Protein AF-R1DB54-F1 (afdb_monomer_lite)

Structure (mmCIF, N/CA/C/O backbone):
data_AF-R1DB54-F1
#
_entry.id   AF-R1DB54-F1
#
loop_
_atom_site.group_PDB
_atom_site.id
_atom_site.type_symbol
_atom_site.label_atom_id
_atom_site.label_alt_id
_atom_site.label_comp_id
_atom_site.label_asym_id
_atom_site.label_entity_id
_atom_site.label_seq_id
_atom_site.pdbx_PDB_ins_code
_atom_site.Cartn_x
_atom_site.Cartn_y
_atom_site.Cartn_z
_atom_site.occupancy
_atom_site.B_iso_or_equiv
_atom_site.auth_seq_id
_atom_site.auth_comp_id
_atom_site.auth_asym_id
_atom_site.auth_atom_id
_atom_site.pdbx_PDB_model_num
ATOM 1 N N . MET A 1 1 ? -11.446 -16.151 -46.013 1.00 33.81 1 MET A N 1
ATOM 2 C CA . MET A 1 1 ? -10.878 -17.399 -45.456 1.00 33.81 1 MET A CA 1
ATOM 3 C C . MET A 1 1 ? -9.998 -17.023 -44.274 1.00 33.81 1 MET A C 1
ATOM 5 O O . MET A 1 1 ? -9.111 -16.200 -44.444 1.00 33.81 1 MET A O 1
ATOM 9 N N . ARG A 1 2 ? -10.307 -17.515 -43.067 1.00 36.41 2 ARG A N 1
ATOM 10 C CA . ARG A 1 2 ? -9.511 -17.258 -41.855 1.00 36.41 2 ARG A CA 1
ATOM 11 C C . ARG A 1 2 ? -8.335 -18.230 -41.848 1.00 36.41 2 ARG A C 1
ATOM 13 O O . ARG A 1 2 ? -8.556 -19.429 -41.720 1.00 36.41 2 ARG A O 1
ATOM 20 N N . VAL A 1 3 ? -7.116 -17.722 -42.010 1.00 46.09 3 VAL A N 1
ATOM 21 C CA . VAL A 1 3 ? -5.906 -18.526 -41.816 1.00 46.09 3 VAL A CA 1
ATOM 22 C C . VAL A 1 3 ? -5.614 -18.564 -40.319 1.00 46.09 3 VAL A C 1
ATOM 24 O O . VAL A 1 3 ? -5.446 -17.532 -39.676 1.00 46.09 3 VAL A O 1
ATOM 27 N N . CYS A 1 4 ? -5.632 -19.773 -39.767 1.00 37.72 4 CYS A N 1
ATOM 28 C CA . CYS A 1 4 ? -5.210 -20.080 -38.410 1.00 37.72 4 CYS A CA 1
ATOM 29 C C . CYS A 1 4 ? -3.673 -20.015 -38.369 1.00 37.72 4 CYS A C 1
ATOM 31 O O . CYS A 1 4 ? -3.024 -20.738 -39.123 1.00 37.72 4 CYS A O 1
ATOM 33 N N . LEU A 1 5 ? -3.093 -19.141 -37.542 1.00 46.22 5 LEU A N 1
ATOM 34 C CA . LEU A 1 5 ? -1.649 -19.118 -37.278 1.00 46.22 5 LEU A CA 1
ATOM 35 C C . LEU A 1 5 ? -1.337 -19.950 -36.020 1.00 46.22 5 LEU A C 1
ATOM 37 O O . LEU A 1 5 ? -2.143 -19.961 -35.084 1.00 46.22 5 LEU A O 1
ATOM 41 N N . PRO A 1 6 ? -0.208 -20.683 -36.003 1.00 42.78 6 PRO A N 1
ATOM 42 C CA . PRO A 1 6 ? 0.060 -21.724 -35.019 1.00 42.78 6 PRO A CA 1
ATOM 43 C C . PRO A 1 6 ? 0.282 -21.169 -33.610 1.00 42.78 6 PRO A C 1
ATOM 45 O O . PRO A 1 6 ? 0.854 -20.098 -33.409 1.00 42.78 6 PRO A O 1
ATOM 48 N N . LYS A 1 7 ? -0.145 -21.957 -32.617 1.00 50.25 7 LYS A N 1
ATOM 49 C CA . LYS A 1 7 ? 0.213 -21.755 -31.215 1.00 50.25 7 LYS A CA 1
ATOM 50 C C . LYS A 1 7 ? 1.709 -22.004 -31.017 1.00 50.25 7 LYS A C 1
ATOM 52 O O . LYS A 1 7 ? 2.184 -23.099 -31.291 1.00 50.25 7 LYS A O 1
ATOM 57 N N . GLY A 1 8 ? 2.385 -21.012 -30.441 1.00 48.22 8 GLY A N 1
ATOM 58 C CA . GLY A 1 8 ? 3.688 -21.162 -29.796 1.00 48.22 8 GLY A CA 1
ATOM 59 C C . GLY A 1 8 ? 4.867 -20.608 -30.591 1.00 48.22 8 GLY A C 1
ATOM 60 O O . GLY A 1 8 ? 5.474 -21.330 -31.368 1.00 48.22 8 GLY A O 1
ATOM 61 N N . ALA A 1 9 ? 5.235 -19.355 -30.321 1.00 38.00 9 ALA A N 1
ATOM 62 C CA . ALA A 1 9 ? 6.603 -18.841 -30.435 1.00 38.00 9 ALA A CA 1
ATOM 63 C C . ALA A 1 9 ? 6.673 -17.452 -29.780 1.00 38.00 9 ALA A C 1
ATOM 65 O O . ALA A 1 9 ? 5.803 -16.622 -30.026 1.00 38.00 9 ALA A O 1
ATOM 66 N N . GLY A 1 10 ? 7.707 -17.201 -28.970 1.00 34.22 10 GLY A N 1
ATOM 67 C CA . GLY A 1 10 ? 8.062 -15.849 -28.522 1.00 34.22 10 GLY A CA 1
ATOM 68 C C . GLY A 1 10 ? 8.073 -15.631 -27.011 1.00 34.22 10 GLY A C 1
ATOM 69 O O . GLY A 1 10 ? 7.400 -14.741 -26.506 1.00 34.22 10 GLY A O 1
ATOM 70 N N . ARG A 1 11 ? 8.870 -16.416 -26.278 1.00 50.03 11 ARG A N 1
ATOM 71 C CA . ARG A 1 11 ? 9.481 -15.918 -25.038 1.00 50.03 11 ARG A CA 1
ATOM 72 C C . ARG A 1 11 ? 10.467 -14.811 -25.455 1.00 50.03 11 ARG A C 1
ATOM 74 O O . ARG A 1 11 ? 11.136 -14.979 -26.467 1.00 50.03 11 ARG A O 1
ATOM 81 N N . THR A 1 12 ? 10.539 -13.746 -24.656 1.00 46.12 12 THR A N 1
ATOM 82 C CA . THR A 1 12 ? 11.356 -12.518 -24.795 1.00 46.12 12 THR A CA 1
ATOM 83 C C . THR A 1 12 ? 10.761 -11.393 -25.654 1.00 46.12 12 THR A C 1
ATOM 85 O O . THR A 1 12 ? 11.288 -11.036 -26.706 1.00 46.12 12 THR A O 1
ATOM 88 N N . SER A 1 13 ? 9.717 -10.740 -25.138 1.00 35.97 13 SER A N 1
ATOM 89 C CA . SER A 1 13 ? 9.479 -9.330 -25.461 1.00 35.97 13 SER A CA 1
ATOM 90 C C . SER A 1 13 ? 10.438 -8.486 -24.623 1.00 35.97 13 SER A C 1
ATOM 92 O O . SER A 1 13 ? 10.195 -8.237 -23.451 1.00 35.97 13 SER A O 1
ATOM 94 N N . ASN A 1 14 ? 11.580 -8.188 -25.238 1.00 42.19 14 ASN A N 1
ATOM 95 C CA . ASN A 1 14 ? 12.513 -7.086 -25.002 1.00 42.19 14 ASN A CA 1
ATOM 96 C C . ASN A 1 14 ? 12.240 -6.179 -23.773 1.00 42.19 14 ASN A C 1
ATOM 98 O O . ASN A 1 14 ? 11.443 -5.245 -23.849 1.00 42.19 14 ASN A O 1
ATOM 102 N N . TRP A 1 15 ? 12.979 -6.421 -22.685 1.00 34.47 15 TRP A N 1
ATOM 103 C CA . TRP A 1 15 ? 13.058 -5.555 -21.495 1.00 34.47 15 TRP A CA 1
ATOM 104 C C . TRP A 1 15 ? 14.407 -4.814 -21.387 1.00 34.47 15 TRP A C 1
ATOM 106 O O . TRP A 1 15 ? 14.719 -4.268 -20.338 1.00 34.47 15 TRP A O 1
ATOM 116 N N . ILE A 1 16 ? 15.225 -4.791 -22.451 1.00 41.59 16 ILE A N 1
ATOM 117 C CA . ILE A 1 16 ? 16.604 -4.260 -22.399 1.00 41.59 16 ILE A CA 1
ATOM 118 C C . ILE A 1 16 ? 16.709 -2.792 -22.879 1.00 41.59 16 ILE A C 1
ATOM 120 O O . ILE A 1 16 ? 17.751 -2.172 -22.716 1.00 41.59 16 ILE A O 1
ATOM 124 N N . GLU A 1 17 ? 15.638 -2.166 -23.385 1.00 41.62 17 GLU A N 1
ATOM 125 C CA . GLU A 1 17 ? 15.736 -0.823 -24.008 1.00 41.62 17 GLU A CA 1
ATOM 126 C C . GLU A 1 17 ? 14.854 0.284 -23.404 1.00 41.62 17 GLU A C 1
ATOM 128 O O . GLU A 1 17 ? 14.725 1.362 -23.983 1.00 41.62 17 GLU A O 1
ATOM 133 N N . ARG A 1 18 ? 14.270 0.091 -22.219 1.00 40.22 18 ARG A N 1
ATOM 134 C CA . ARG A 1 18 ? 13.663 1.204 -21.469 1.00 40.22 18 ARG A CA 1
ATOM 135 C C . ARG A 1 18 ? 14.331 1.305 -20.116 1.00 40.22 18 ARG A C 1
ATOM 137 O O . ARG A 1 18 ? 14.230 0.377 -19.326 1.00 40.22 18 ARG A O 1
ATOM 144 N N . GLY A 1 19 ? 15.036 2.420 -19.915 1.00 34.69 19 GLY A N 1
ATOM 145 C CA . GLY A 1 19 ? 15.799 2.726 -18.711 1.00 34.69 19 GLY A CA 1
ATOM 146 C C . GLY A 1 19 ? 15.064 2.289 -17.453 1.00 34.69 19 GLY A C 1
ATOM 147 O O . GLY A 1 19 ? 13.891 2.613 -17.278 1.00 34.69 19 GLY A O 1
ATOM 148 N N . GLU A 1 20 ? 15.775 1.515 -16.638 1.00 46.91 20 GLU A N 1
ATOM 149 C CA . GLU A 1 20 ? 15.329 0.930 -15.380 1.00 46.91 20 GLU A CA 1
ATOM 150 C C . GLU A 1 20 ? 14.668 1.999 -14.502 1.00 46.91 20 GLU A C 1
ATOM 152 O O . GLU A 1 20 ? 15.310 2.767 -13.786 1.00 46.91 20 GLU A O 1
ATOM 157 N N . GLY A 1 21 ? 13.341 2.060 -14.600 1.00 37.38 21 GLY A N 1
ATOM 158 C CA . GLY A 1 21 ? 12.493 2.760 -13.658 1.00 37.38 21 GLY A CA 1
ATOM 159 C C . GLY A 1 21 ? 12.528 2.017 -12.330 1.00 37.38 21 GLY A C 1
ATOM 160 O O . GLY A 1 21 ? 12.696 0.799 -12.271 1.00 37.38 21 GLY A O 1
ATOM 161 N N . ARG A 1 22 ? 12.355 2.768 -11.250 1.00 47.66 22 ARG A N 1
ATOM 162 C CA . ARG A 1 22 ? 12.463 2.382 -9.835 1.00 47.66 22 ARG A CA 1
ATOM 163 C C . ARG A 1 22 ? 11.715 1.103 -9.412 1.00 47.66 22 ARG A C 1
ATOM 165 O O . ARG A 1 22 ? 11.997 0.589 -8.334 1.00 47.66 22 ARG A O 1
ATOM 172 N N . ALA A 1 23 ? 10.875 0.528 -10.274 1.00 41.91 23 ALA A N 1
ATOM 173 C CA . ALA A 1 23 ? 10.279 -0.798 -10.141 1.00 41.91 23 ALA A CA 1
ATOM 174 C C . ALA A 1 23 ? 11.299 -1.918 -9.824 1.00 41.91 23 ALA A C 1
ATOM 176 O O . ALA A 1 23 ? 10.995 -2.804 -9.027 1.00 41.91 23 ALA A O 1
ATOM 177 N N . ALA A 1 24 ? 12.533 -1.854 -10.349 1.00 42.09 24 ALA A N 1
ATOM 178 C CA . ALA A 1 24 ? 13.600 -2.806 -9.993 1.00 42.09 24 ALA A CA 1
ATOM 179 C C . ALA A 1 24 ? 14.274 -2.499 -8.634 1.00 42.09 24 ALA A C 1
ATOM 181 O O . ALA A 1 24 ? 14.820 -3.390 -7.978 1.00 42.09 24 ALA A O 1
ATOM 182 N N . GLN A 1 25 ? 14.204 -1.250 -8.163 1.00 38.88 25 GLN A N 1
ATOM 183 C CA . GLN A 1 25 ? 14.844 -0.800 -6.919 1.00 38.88 25 GLN A CA 1
ATOM 184 C C . GLN A 1 25 ? 14.057 -1.215 -5.665 1.00 38.88 25 GLN A C 1
ATOM 186 O O . GLN A 1 25 ? 14.591 -1.218 -4.553 1.00 38.88 25 GLN A O 1
ATOM 191 N N . LEU A 1 26 ? 12.796 -1.605 -5.829 1.00 42.81 26 LEU A N 1
ATOM 192 C CA . LEU A 1 26 ? 11.902 -1.990 -4.743 1.00 42.81 26 LEU A CA 1
ATOM 193 C C . LEU A 1 26 ? 12.108 -3.382 -4.162 1.00 42.81 26 LEU A C 1
ATOM 195 O O . LEU A 1 26 ? 11.518 -3.727 -3.133 1.00 42.81 26 LEU A O 1
ATOM 199 N N . ALA A 1 27 ? 13.013 -4.162 -4.738 1.00 43.62 27 ALA A N 1
ATOM 200 C CA . ALA A 1 27 ? 13.472 -5.426 -4.182 1.00 43.62 27 ALA A CA 1
ATOM 201 C C . ALA A 1 27 ? 14.301 -5.251 -2.881 1.00 43.62 27 ALA A C 1
ATOM 203 O O . ALA A 1 27 ? 15.217 -6.022 -2.608 1.00 43.62 27 ALA A O 1
ATOM 204 N N . ARG A 1 28 ? 14.006 -4.245 -2.040 1.00 40.56 28 ARG A N 1
ATOM 205 C CA . ARG A 1 28 ? 14.701 -3.958 -0.768 1.00 40.56 28 ARG A CA 1
ATOM 206 C C . ARG A 1 28 ? 13.970 -4.469 0.470 1.00 40.56 28 ARG A C 1
ATOM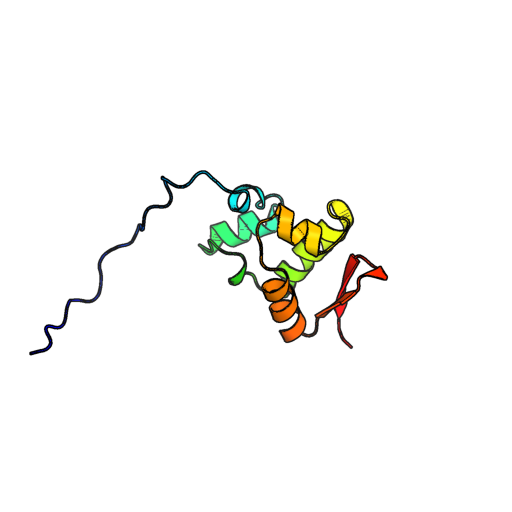 208 O O . ARG A 1 28 ? 14.245 -4.025 1.582 1.00 40.56 28 ARG A O 1
ATOM 215 N N . THR A 1 29 ? 13.102 -5.461 0.307 1.00 48.41 29 THR A N 1
ATOM 216 C CA . THR A 1 29 ? 12.864 -6.437 1.373 1.00 48.41 29 THR A CA 1
ATOM 217 C C . THR A 1 29 ? 13.311 -7.796 0.859 1.00 48.41 29 THR A C 1
ATOM 219 O O . THR A 1 29 ? 12.848 -8.263 -0.181 1.00 48.41 29 THR A O 1
ATOM 222 N N . VAL A 1 30 ? 14.240 -8.431 1.579 1.00 53.31 30 VAL A N 1
ATOM 223 C CA . VAL A 1 30 ? 14.806 -9.747 1.222 1.00 53.31 30 VAL A CA 1
ATOM 224 C C . VAL A 1 30 ? 13.698 -10.773 0.941 1.00 53.31 30 VAL A C 1
ATOM 226 O O . VAL A 1 30 ? 13.869 -11.666 0.117 1.00 53.31 30 VAL A O 1
ATOM 229 N N . LEU A 1 31 ? 12.538 -10.615 1.585 1.00 50.78 31 LEU A N 1
ATOM 230 C CA . LEU A 1 31 ? 11.386 -11.494 1.444 1.00 50.78 31 LEU A CA 1
ATOM 231 C C . LEU A 1 31 ? 10.702 -11.381 0.071 1.00 50.78 31 LEU A C 1
ATOM 233 O O . LEU A 1 31 ? 10.474 -12.409 -0.562 1.00 50.78 31 LEU A O 1
ATOM 237 N N . ALA A 1 32 ? 10.416 -10.166 -0.412 1.00 54.78 32 ALA A N 1
ATOM 238 C CA . ALA A 1 32 ? 9.752 -9.964 -1.702 1.00 54.78 32 ALA A CA 1
ATOM 239 C C . ALA A 1 32 ? 10.650 -10.418 -2.860 1.00 54.78 32 ALA A C 1
ATOM 241 O O . ALA A 1 32 ? 10.220 -11.192 -3.709 1.00 54.78 32 ALA A O 1
ATOM 242 N N . ALA A 1 33 ? 11.929 -10.034 -2.831 1.00 50.47 33 ALA A N 1
ATOM 243 C CA . ALA A 1 33 ? 12.903 -10.420 -3.850 1.00 50.47 33 ALA A CA 1
ATOM 244 C C . ALA A 1 33 ? 13.101 -11.948 -3.921 1.00 50.47 33 ALA A C 1
ATOM 246 O O . ALA A 1 33 ? 13.109 -12.532 -5.003 1.00 50.47 33 ALA A O 1
ATOM 247 N N . ARG A 1 34 ? 13.197 -12.623 -2.764 1.00 44.78 34 ARG A N 1
ATOM 248 C CA . ARG A 1 34 ? 13.380 -14.084 -2.688 1.00 44.78 34 ARG A CA 1
ATOM 249 C C . ARG A 1 34 ? 12.126 -14.866 -3.097 1.00 44.78 34 ARG A C 1
ATOM 251 O O . ARG A 1 34 ? 12.239 -15.949 -3.673 1.00 44.78 34 ARG A O 1
ATOM 258 N N . LEU A 1 35 ? 10.936 -14.333 -2.823 1.00 53.69 35 LEU A N 1
ATOM 259 C CA . LEU A 1 35 ? 9.666 -14.931 -3.248 1.00 53.69 35 LEU A CA 1
ATOM 260 C C . LEU A 1 35 ? 9.412 -14.751 -4.746 1.00 53.69 35 LEU A C 1
ATOM 262 O O . LEU A 1 35 ? 9.010 -15.711 -5.397 1.00 53.69 35 LEU A O 1
ATOM 266 N N . MET A 1 36 ? 9.687 -13.566 -5.292 1.00 61.69 36 MET A N 1
ATOM 267 C CA . MET A 1 36 ? 9.535 -13.290 -6.723 1.00 61.69 36 MET A CA 1
ATOM 268 C C . MET A 1 36 ? 10.514 -14.134 -7.553 1.00 61.69 36 MET A C 1
ATOM 270 O O . MET A 1 36 ? 10.094 -14.824 -8.480 1.00 61.69 36 MET A O 1
ATOM 274 N N . ALA A 1 37 ? 11.784 -14.223 -7.136 1.00 54.59 37 ALA A N 1
ATOM 275 C CA . ALA A 1 37 ? 12.806 -15.012 -7.833 1.00 54.59 37 ALA A CA 1
ATOM 276 C C . ALA A 1 37 ? 12.542 -16.532 -7.841 1.00 54.59 37 ALA A C 1
ATOM 278 O O . ALA A 1 37 ? 12.924 -17.216 -8.785 1.00 54.59 37 ALA A O 1
ATOM 279 N N . SER A 1 38 ? 11.887 -17.078 -6.809 1.00 57.66 38 SER A N 1
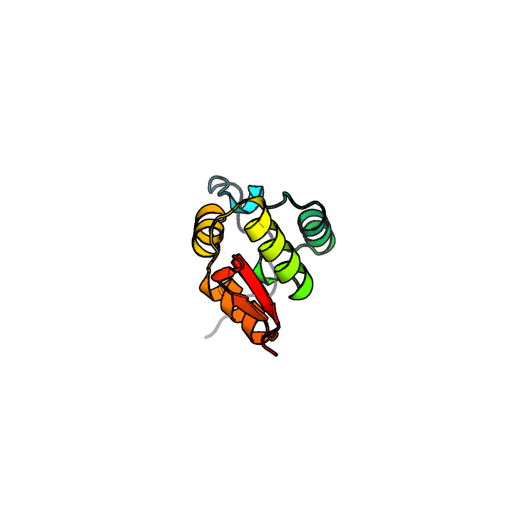ATOM 280 C CA . SER A 1 38 ? 11.563 -18.516 -6.743 1.00 57.66 38 SER A CA 1
ATOM 281 C C . SER A 1 38 ? 10.279 -18.896 -7.487 1.00 57.66 38 SER A C 1
ATOM 283 O O . SER A 1 38 ? 10.079 -20.075 -7.778 1.00 57.66 38 SER A O 1
ATOM 285 N N . ARG A 1 39 ? 9.417 -17.920 -7.803 1.00 60.50 39 ARG A N 1
ATOM 286 C CA . ARG A 1 39 ? 8.127 -18.132 -8.479 1.00 60.50 39 ARG A CA 1
ATOM 287 C C . ARG A 1 39 ? 8.047 -17.551 -9.893 1.00 60.50 39 ARG A C 1
ATOM 289 O O . ARG A 1 39 ? 7.072 -17.829 -10.577 1.00 60.50 39 ARG A O 1
ATOM 296 N N . GLY A 1 40 ? 9.069 -16.816 -10.337 1.00 61.31 40 GLY A N 1
ATOM 297 C CA . GLY A 1 40 ? 9.110 -16.207 -11.667 1.00 61.31 40 GLY A CA 1
ATOM 298 C C . GLY A 1 40 ? 8.142 -15.036 -11.834 1.00 61.31 40 GLY A C 1
ATOM 299 O O . GLY A 1 40 ? 7.684 -14.818 -12.947 1.00 61.31 40 GLY A O 1
ATOM 300 N N . LEU A 1 41 ? 7.823 -14.332 -10.741 1.00 59.66 41 LEU A N 1
ATOM 301 C CA . LEU A 1 41 ? 6.920 -13.178 -10.753 1.00 59.66 41 LEU A CA 1
ATOM 302 C C . LEU A 1 41 ? 7.719 -11.910 -11.071 1.00 59.66 41 LEU A C 1
ATOM 304 O O . LEU A 1 41 ? 8.767 -11.674 -10.463 1.00 59.66 41 LEU A O 1
ATOM 308 N N . ASP A 1 42 ? 7.214 -11.097 -11.988 1.00 57.16 42 ASP A N 1
ATOM 309 C CA . ASP A 1 42 ? 7.809 -9.844 -12.463 1.00 57.16 42 ASP A CA 1
ATOM 310 C C . ASP A 1 42 ? 7.004 -8.597 -12.047 1.00 57.16 42 ASP A C 1
ATOM 312 O O . ASP A 1 42 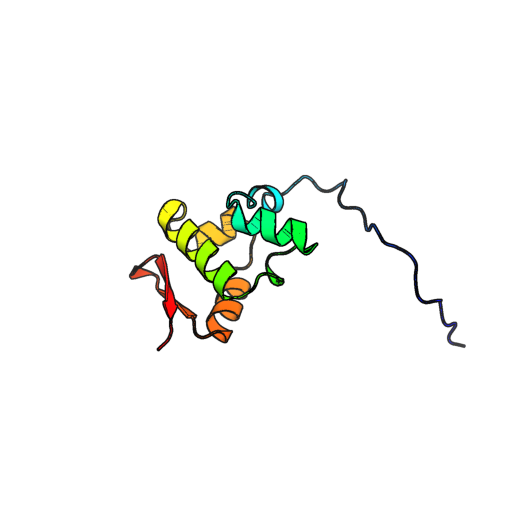? 7.459 -7.474 -12.267 1.00 57.16 42 ASP A O 1
ATOM 316 N N . THR A 1 43 ? 5.846 -8.772 -11.392 1.00 57.56 43 THR A N 1
ATOM 317 C CA . THR A 1 43 ? 4.910 -7.678 -11.068 1.00 57.56 43 THR A CA 1
ATOM 318 C C . THR A 1 43 ? 4.347 -7.720 -9.635 1.00 57.56 43 THR A C 1
ATOM 320 O O . THR A 1 43 ? 4.269 -8.759 -8.975 1.00 57.56 43 THR A O 1
ATOM 323 N N . TRP A 1 44 ? 3.900 -6.557 -9.140 1.00 56.50 44 TRP A N 1
ATOM 324 C CA . TRP A 1 44 ? 3.249 -6.382 -7.826 1.00 56.50 44 TRP A CA 1
ATOM 325 C C . TRP A 1 44 ? 1.870 -7.052 -7.722 1.00 56.50 44 TRP A C 1
ATOM 327 O O . TRP A 1 44 ? 1.369 -7.335 -6.626 1.00 56.50 44 TRP A O 1
ATOM 337 N N . GLU A 1 45 ? 1.244 -7.324 -8.863 1.00 61.81 45 GLU A N 1
ATOM 338 C CA . GLU A 1 45 ? -0.118 -7.845 -8.967 1.00 61.81 45 GLU A CA 1
ATOM 339 C C . GLU A 1 45 ? -0.205 -9.332 -8.612 1.00 61.81 45 GLU A C 1
ATOM 341 O O . GLU A 1 45 ? -1.249 -9.788 -8.140 1.00 61.81 45 GLU A O 1
ATOM 346 N N . GLU A 1 46 ? 0.907 -10.060 -8.678 1.00 67.69 46 GLU A N 1
ATOM 347 C CA . GLU A 1 46 ? 0.964 -11.492 -8.373 1.00 67.69 46 GLU A CA 1
ATOM 348 C C . GLU A 1 46 ? 1.306 -11.797 -6.904 1.00 67.69 46 GLU A C 1
ATOM 350 O O . GLU A 1 46 ? 1.204 -12.938 -6.446 1.00 67.69 46 GLU A O 1
ATOM 355 N N . LEU A 1 47 ? 1.664 -10.777 -6.112 1.00 70.88 47 LEU A N 1
ATOM 356 C CA . LEU A 1 47 ? 1.924 -10.947 -4.682 1.00 70.88 47 LEU A CA 1
ATOM 357 C C . LEU A 1 47 ? 0.654 -11.359 -3.927 1.00 70.88 47 LEU A C 1
ATOM 359 O O . LEU A 1 47 ? -0.412 -10.757 -4.083 1.00 70.88 47 LEU A O 1
ATOM 363 N N . THR A 1 48 ? 0.779 -12.347 -3.037 1.00 85.50 48 THR A N 1
ATOM 364 C CA . THR A 1 48 ? -0.316 -12.738 -2.136 1.00 85.50 48 THR A CA 1
ATOM 365 C C . THR A 1 48 ? -0.680 -11.585 -1.199 1.00 85.50 48 THR A C 1
ATOM 367 O O . THR A 1 48 ? 0.213 -10.876 -0.725 1.00 85.50 48 THR A O 1
ATOM 370 N N . VAL A 1 49 ? -1.964 -11.459 -0.853 1.00 89.06 49 VAL A N 1
ATOM 371 C CA . VAL A 1 49 ? -2.486 -10.389 0.017 1.00 89.06 49 VAL A CA 1
ATOM 372 C C . VAL A 1 49 ? -1.693 -10.211 1.327 1.00 89.06 49 VAL A C 1
ATOM 374 O O . VAL A 1 49 ? -1.314 -9.075 1.607 1.00 89.06 49 VAL A O 1
ATOM 377 N N . PRO A 1 50 ? -1.371 -11.259 2.120 1.00 88.75 50 PRO A N 1
ATOM 378 C CA . PRO A 1 50 ? -0.691 -11.059 3.406 1.00 88.75 50 PRO A CA 1
ATOM 379 C C . PRO A 1 50 ? 0.719 -10.474 3.255 1.00 88.75 50 PRO A C 1
ATOM 381 O O . PRO A 1 50 ? 1.166 -9.671 4.073 1.00 88.75 50 PRO A O 1
ATOM 384 N N . ILE A 1 51 ? 1.415 -10.863 2.184 1.00 86.12 51 ILE A N 1
ATOM 385 C CA . ILE A 1 51 ? 2.764 -10.377 1.882 1.00 86.12 51 ILE A CA 1
ATOM 386 C C . ILE A 1 51 ? 2.703 -8.926 1.407 1.00 86.12 51 ILE A C 1
ATOM 388 O O . ILE A 1 51 ? 3.473 -8.100 1.895 1.00 86.12 51 ILE A O 1
ATOM 392 N N . LEU A 1 52 ? 1.757 -8.600 0.520 1.00 88.56 52 LEU A N 1
ATOM 393 C CA . LEU A 1 52 ? 1.532 -7.227 0.069 1.00 88.56 52 LEU A CA 1
ATOM 394 C C . LEU A 1 52 ? 1.243 -6.301 1.257 1.00 88.56 52 LEU A C 1
ATOM 396 O O . LEU A 1 52 ? 1.908 -5.280 1.416 1.00 88.56 52 LEU A O 1
ATOM 400 N N . LEU A 1 53 ? 0.319 -6.700 2.135 1.00 91.94 53 LEU A N 1
ATOM 401 C CA . LEU A 1 53 ? -0.027 -5.957 3.344 1.00 91.94 53 LEU A CA 1
ATOM 402 C C . LEU A 1 53 ? 1.201 -5.684 4.222 1.00 91.94 53 LEU A C 1
ATOM 404 O O . LEU A 1 53 ? 1.411 -4.555 4.661 1.00 91.94 53 LEU A O 1
ATOM 408 N N . SER A 1 54 ? 2.017 -6.712 4.477 1.00 90.06 54 SER A N 1
ATOM 409 C CA . SER A 1 54 ? 3.214 -6.589 5.313 1.00 90.06 54 SER A CA 1
ATOM 410 C C . SER A 1 54 ? 4.233 -5.616 4.718 1.00 90.06 54 SER A C 1
ATOM 412 O O . SER A 1 54 ? 4.741 -4.757 5.439 1.00 90.06 54 SER A O 1
ATOM 414 N N . ILE A 1 55 ? 4.500 -5.713 3.412 1.00 86.25 55 ILE A N 1
ATOM 415 C CA . ILE A 1 55 ? 5.462 -4.847 2.718 1.00 86.25 55 ILE A CA 1
ATOM 416 C C . ILE A 1 55 ? 4.986 -3.393 2.729 1.00 86.25 55 ILE A C 1
ATOM 418 O O . ILE A 1 55 ? 5.759 -2.502 3.086 1.00 86.25 55 ILE A O 1
ATOM 422 N N . ILE A 1 56 ? 3.722 -3.151 2.372 1.00 90.50 56 ILE A N 1
ATOM 423 C CA . ILE A 1 56 ? 3.153 -1.801 2.324 1.00 90.50 56 ILE A CA 1
ATOM 424 C C . ILE A 1 56 ? 3.162 -1.174 3.718 1.00 90.50 56 ILE A C 1
ATOM 426 O O . ILE A 1 56 ? 3.721 -0.094 3.888 1.00 90.50 56 ILE A O 1
ATOM 430 N N . ASN A 1 57 ? 2.658 -1.869 4.742 1.00 94.44 57 ASN A N 1
ATOM 431 C CA . ASN A 1 57 ? 2.641 -1.330 6.105 1.00 94.44 57 ASN A CA 1
ATOM 432 C C . ASN A 1 57 ? 4.042 -1.050 6.656 1.00 94.44 57 ASN A C 1
ATOM 434 O O . ASN A 1 57 ? 4.228 -0.069 7.374 1.00 94.44 57 ASN A O 1
ATOM 438 N N . MET A 1 58 ? 5.035 -1.877 6.324 1.00 91.12 58 MET A N 1
ATOM 439 C CA . MET A 1 58 ? 6.409 -1.631 6.754 1.00 91.12 58 MET A CA 1
ATOM 440 C C . MET A 1 58 ? 7.005 -0.395 6.070 1.00 91.12 58 MET A C 1
ATOM 442 O O . MET A 1 58 ? 7.612 0.436 6.737 1.00 91.12 58 MET A O 1
ATOM 446 N N . ASN A 1 59 ? 6.792 -0.225 4.762 1.00 88.88 59 ASN A N 1
ATOM 447 C CA . ASN A 1 59 ? 7.276 0.955 4.042 1.00 88.88 59 ASN A CA 1
ATOM 448 C C . ASN A 1 59 ? 6.570 2.246 4.490 1.00 88.88 59 ASN A C 1
ATOM 450 O O . ASN A 1 59 ? 7.236 3.265 4.652 1.00 88.88 59 ASN A O 1
ATOM 454 N N . LEU A 1 60 ? 5.260 2.207 4.747 1.00 93.25 60 LEU A N 1
ATOM 455 C CA . LEU A 1 60 ? 4.534 3.360 5.290 1.00 93.25 60 LEU A CA 1
ATOM 456 C C . LEU A 1 60 ? 4.998 3.724 6.707 1.00 93.25 60 LEU A C 1
ATOM 458 O O . LEU A 1 60 ? 5.034 4.891 7.074 1.00 93.25 60 LEU A O 1
ATOM 462 N N . ARG A 1 61 ? 5.390 2.740 7.522 1.00 90.88 61 ARG A N 1
ATOM 463 C CA . ARG A 1 61 ? 5.938 3.017 8.855 1.00 90.88 61 ARG A CA 1
ATOM 464 C C . ARG A 1 61 ? 7.343 3.617 8.790 1.00 90.88 61 ARG A C 1
ATOM 466 O O . ARG A 1 61 ? 7.639 4.531 9.553 1.00 90.88 61 ARG A O 1
ATOM 473 N N . ASP A 1 62 ? 8.202 3.075 7.929 1.00 88.00 62 ASP A N 1
ATOM 474 C CA . ASP A 1 62 ? 9.647 3.314 8.009 1.00 88.00 62 ASP A CA 1
ATOM 475 C C . ASP A 1 62 ? 10.162 4.368 7.015 1.00 88.00 62 ASP A C 1
ATOM 477 O O . ASP A 1 62 ? 11.245 4.912 7.231 1.00 88.00 62 ASP A O 1
ATOM 481 N N . LYS A 1 63 ? 9.447 4.632 5.910 1.00 87.88 63 LYS A N 1
ATOM 482 C CA . LYS A 1 63 ? 10.002 5.392 4.772 1.00 87.88 63 LYS A CA 1
ATOM 483 C C . LYS A 1 63 ? 9.119 6.504 4.218 1.00 87.88 63 LYS A C 1
ATOM 485 O O . LYS A 1 63 ? 9.672 7.476 3.719 1.00 87.88 63 LYS A O 1
ATOM 490 N N . TYR A 1 64 ? 7.798 6.364 4.269 1.00 91.19 64 TYR A N 1
ATOM 491 C CA . TYR A 1 64 ? 6.878 7.258 3.556 1.00 91.19 64 TYR A CA 1
ATOM 492 C C . TYR A 1 64 ? 5.867 7.895 4.501 1.00 91.19 64 TYR A C 1
ATOM 494 O O . TYR A 1 64 ? 5.328 7.214 5.367 1.00 91.19 64 TYR A O 1
ATOM 502 N N . ALA A 1 65 ? 5.553 9.178 4.322 1.00 93.12 65 ALA A N 1
ATOM 503 C CA . ALA A 1 65 ? 4.589 9.890 5.163 1.00 93.12 65 ALA A CA 1
ATOM 504 C C . ALA A 1 65 ? 3.126 9.583 4.797 1.00 93.12 65 ALA A C 1
ATOM 506 O O . ALA A 1 65 ? 2.218 9.890 5.571 1.00 93.12 65 ALA A O 1
ATOM 507 N N . SER A 1 66 ? 2.882 8.997 3.621 1.00 95.62 66 SER A N 1
ATOM 508 C CA . SER A 1 66 ? 1.544 8.624 3.153 1.00 95.62 66 SER A CA 1
ATOM 509 C C . SER A 1 66 ? 1.577 7.522 2.093 1.00 95.62 66 SER A C 1
ATOM 511 O O . SER A 1 66 ? 2.607 7.283 1.458 1.00 95.62 66 SER A O 1
ATOM 513 N N . LEU A 1 67 ? 0.418 6.897 1.858 1.00 93.75 67 LEU A N 1
ATOM 514 C CA . LEU A 1 67 ? 0.214 5.969 0.745 1.00 93.75 67 LEU A CA 1
ATOM 515 C C . LEU A 1 67 ? 0.503 6.609 -0.616 1.00 93.75 67 LEU A C 1
ATOM 517 O O . LEU A 1 67 ? 1.224 6.017 -1.410 1.00 93.75 67 LEU A O 1
ATOM 521 N N . THR A 1 68 ? 0.042 7.835 -0.847 1.00 93.88 68 THR A N 1
ATOM 522 C CA . THR A 1 68 ? 0.300 8.566 -2.094 1.00 93.88 68 THR A CA 1
ATOM 523 C C . THR A 1 68 ? 1.790 8.800 -2.338 1.00 93.88 68 THR A C 1
ATOM 525 O O . THR A 1 68 ? 2.268 8.642 -3.458 1.00 93.88 68 THR A O 1
ATOM 528 N N . GLU A 1 69 ? 2.558 9.141 -1.299 1.00 91.44 69 GLU A N 1
ATOM 529 C CA . GLU A 1 69 ? 4.010 9.319 -1.424 1.00 91.44 69 GLU A CA 1
ATOM 530 C C . GLU A 1 69 ? 4.717 8.007 -1.778 1.00 91.44 69 GLU A C 1
ATOM 532 O O . GLU A 1 69 ? 5.565 7.998 -2.670 1.00 91.44 69 GLU A O 1
ATOM 537 N N . LEU A 1 70 ? 4.324 6.901 -1.133 1.00 88.19 70 LEU A N 1
ATOM 538 C CA . LEU A 1 70 ? 4.800 5.564 -1.485 1.00 88.19 70 LEU A CA 1
ATOM 539 C C . LEU A 1 70 ? 4.483 5.268 -2.954 1.00 88.19 70 LEU A C 1
ATOM 541 O O . LEU A 1 70 ? 5.384 4.944 -3.719 1.00 88.19 70 LEU A O 1
ATOM 545 N N . CYS A 1 71 ? 3.229 5.428 -3.371 1.00 87.81 71 CYS A N 1
ATOM 546 C CA . CYS A 1 71 ? 2.789 5.132 -4.732 1.00 87.81 71 CYS A CA 1
ATOM 547 C C . CYS A 1 71 ? 3.534 5.949 -5.794 1.00 87.81 71 CYS A C 1
ATOM 549 O O . CYS A 1 71 ? 3.974 5.390 -6.796 1.00 87.81 71 CYS A O 1
ATOM 551 N N . ASN A 1 72 ? 3.765 7.238 -5.539 1.00 84.62 72 ASN A N 1
ATOM 552 C CA . ASN A 1 72 ? 4.531 8.109 -6.430 1.00 84.62 72 ASN A CA 1
ATOM 553 C C . ASN A 1 72 ? 6.024 7.749 -6.482 1.00 84.62 72 ASN A C 1
ATOM 555 O O . ASN A 1 72 ? 6.646 7.842 -7.539 1.00 84.62 72 ASN A O 1
ATOM 559 N N . ALA A 1 73 ? 6.627 7.381 -5.347 1.00 83.81 73 ALA A N 1
ATOM 560 C CA . ALA A 1 73 ? 8.044 7.025 -5.287 1.00 83.81 73 ALA A CA 1
ATOM 561 C C . ALA A 1 73 ? 8.335 5.705 -6.012 1.00 83.81 73 ALA A C 1
ATOM 563 O O . ALA A 1 73 ? 9.377 5.583 -6.666 1.00 83.81 73 ALA A O 1
ATOM 564 N N . GLU A 1 74 ? 7.397 4.770 -5.886 1.00 79.06 74 GLU A N 1
ATOM 565 C CA . GLU A 1 74 ? 7.494 3.381 -6.322 1.00 79.06 74 GLU A CA 1
ATOM 566 C C . GLU A 1 74 ? 6.837 3.107 -7.682 1.00 79.06 74 GLU A C 1
ATOM 568 O O . GLU A 1 74 ? 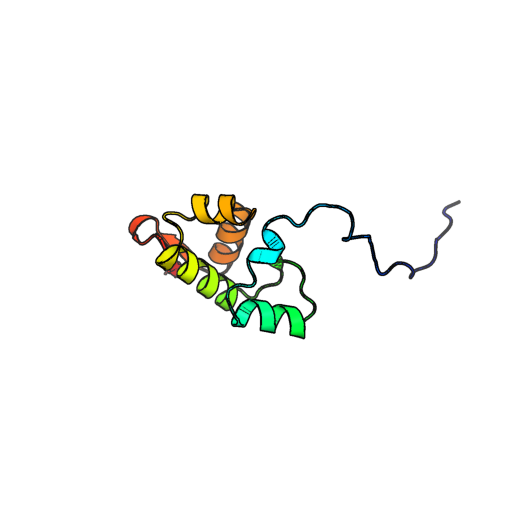6.936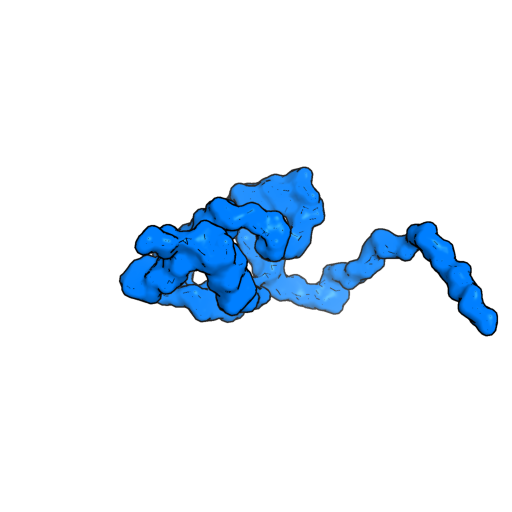 1.990 -8.183 1.00 79.06 74 GLU A O 1
ATOM 573 N N . ASP A 1 75 ? 6.223 4.128 -8.289 1.00 79.94 75 ASP A N 1
ATOM 574 C CA . ASP A 1 75 ? 5.530 4.065 -9.583 1.00 79.94 75 ASP A CA 1
ATOM 575 C C . ASP A 1 75 ? 4.457 2.960 -9.623 1.00 79.94 75 ASP A C 1
ATOM 577 O O . ASP A 1 75 ? 4.391 2.129 -10.529 1.00 79.94 75 ASP A O 1
ATOM 581 N N . VAL A 1 76 ? 3.624 2.920 -8.577 1.00 81.69 76 VAL A N 1
ATOM 582 C CA . VAL A 1 76 ? 2.538 1.942 -8.412 1.00 81.69 76 VAL A CA 1
ATOM 583 C C . VAL A 1 76 ? 1.195 2.639 -8.224 1.00 81.69 76 VAL A C 1
ATOM 585 O O . VAL A 1 76 ? 1.102 3.688 -7.591 1.00 81.69 76 VAL A O 1
ATOM 588 N N . SER A 1 77 ? 0.125 2.025 -8.736 1.00 85.94 77 SER A N 1
ATOM 589 C CA . SER A 1 77 ? -1.233 2.559 -8.587 1.00 85.94 77 SER A CA 1
ATOM 590 C C . SER A 1 77 ? -1.721 2.464 -7.138 1.00 85.94 77 SER A C 1
ATOM 592 O O . SER A 1 77 ? -1.832 1.369 -6.577 1.00 85.94 77 SER A O 1
ATOM 594 N N . GLU A 1 78 ? -2.054 3.615 -6.549 1.00 88.50 78 GLU A N 1
ATOM 595 C CA . GLU A 1 78 ? -2.678 3.700 -5.223 1.00 88.50 78 GLU A CA 1
ATOM 596 C C . GLU A 1 78 ? -4.021 2.961 -5.189 1.00 88.50 78 GLU A C 1
ATOM 598 O O . GLU A 1 78 ? -4.259 2.154 -4.288 1.00 88.50 78 GLU A O 1
ATOM 603 N N . GLU A 1 79 ? -4.858 3.166 -6.209 1.00 91.12 79 GLU A N 1
ATOM 604 C CA . GLU A 1 79 ? -6.158 2.501 -6.352 1.00 91.12 79 GLU A CA 1
ATOM 605 C C . GLU A 1 79 ? -5.997 0.981 -6.452 1.00 91.12 79 GLU A C 1
ATOM 607 O O . GLU A 1 79 ? -6.684 0.243 -5.752 1.00 91.12 79 GLU A O 1
ATOM 612 N N . GLY A 1 80 ? -5.022 0.497 -7.230 1.00 87.25 80 GLY A N 1
ATOM 613 C CA . GLY A 1 80 ? -4.773 -0.939 -7.382 1.00 87.25 80 GLY A CA 1
ATOM 614 C C . GLY A 1 80 ? -4.380 -1.626 -6.068 1.00 87.25 80 GLY A C 1
ATOM 615 O O . GLY A 1 80 ? -4.866 -2.718 -5.759 1.00 87.25 80 GLY A O 1
ATOM 616 N N . ILE A 1 81 ? -3.534 -0.979 -5.258 1.00 89.50 81 ILE A N 1
ATOM 617 C CA . ILE A 1 81 ? -3.156 -1.485 -3.929 1.00 89.50 81 ILE A CA 1
ATOM 618 C C . ILE A 1 81 ? -4.357 -1.439 -2.984 1.00 89.50 81 ILE A C 1
ATOM 620 O O . ILE A 1 81 ? -4.635 -2.424 -2.291 1.00 89.50 81 ILE A O 1
ATOM 624 N N . ALA A 1 82 ? -5.062 -0.307 -2.956 1.00 92.81 82 ALA A N 1
ATOM 625 C CA . ALA A 1 82 ? -6.204 -0.102 -2.081 1.00 92.81 82 ALA A CA 1
ATOM 626 C C . ALA A 1 82 ? -7.322 -1.107 -2.375 1.00 92.81 82 ALA A C 1
ATOM 628 O O . ALA A 1 82 ? -7.806 -1.747 -1.445 1.00 92.81 82 ALA A O 1
ATOM 629 N N . ASP A 1 83 ? -7.678 -1.315 -3.641 1.00 93.00 83 ASP A N 1
ATOM 630 C CA . ASP A 1 83 ? -8.739 -2.234 -4.051 1.00 93.00 83 ASP A CA 1
ATOM 631 C C . ASP A 1 83 ? -8.380 -3.690 -3.768 1.00 93.00 83 ASP A C 1
ATOM 633 O O . ASP A 1 83 ? -9.200 -4.436 -3.229 1.00 93.00 83 ASP A O 1
ATOM 637 N N . LYS A 1 84 ? -7.137 -4.098 -4.046 1.00 89.19 84 LYS A N 1
ATOM 638 C CA . LYS A 1 84 ? -6.673 -5.462 -3.764 1.00 89.19 84 LYS A CA 1
ATOM 639 C C . LYS A 1 84 ? -6.687 -5.776 -2.267 1.00 89.19 84 LYS A C 1
ATOM 641 O O . LYS A 1 84 ? -7.105 -6.864 -1.870 1.00 89.19 84 LYS A O 1
ATOM 646 N N . LEU A 1 85 ? -6.243 -4.839 -1.430 1.00 92.62 85 LEU A N 1
ATOM 647 C CA . LEU A 1 85 ? -6.259 -5.001 0.027 1.00 92.62 85 LEU A CA 1
ATOM 648 C C . LEU A 1 85 ? -7.684 -4.900 0.592 1.00 92.62 85 LEU A C 1
ATOM 650 O O . LEU A 1 85 ? -8.047 -5.689 1.465 1.00 92.62 85 LEU A O 1
ATOM 654 N N . LYS A 1 86 ? -8.524 -4.023 0.040 1.00 95.44 86 LYS A N 1
ATOM 655 C CA . LYS A 1 86 ? -9.942 -3.885 0.399 1.00 95.44 86 LYS A CA 1
ATOM 656 C C . LYS A 1 86 ? -10.752 -5.130 0.073 1.00 95.44 86 LYS A C 1
ATOM 658 O O . LYS A 1 86 ? -11.532 -5.568 0.913 1.00 95.44 86 LYS A O 1
ATOM 663 N N . ALA A 1 87 ? -10.527 -5.746 -1.085 1.00 94.12 87 ALA A N 1
ATOM 664 C CA . ALA A 1 87 ? -11.151 -7.017 -1.456 1.00 94.12 87 ALA A CA 1
ATOM 665 C C . ALA A 1 87 ? -10.830 -8.147 -0.460 1.00 94.12 87 ALA A C 1
ATOM 667 O O . ALA A 1 87 ? -11.596 -9.099 -0.337 1.00 94.12 87 ALA A O 1
ATOM 668 N N . ALA A 1 88 ? -9.723 -8.025 0.276 1.00 93.44 88 ALA A N 1
ATOM 669 C CA . ALA A 1 88 ? -9.331 -8.948 1.331 1.00 93.44 88 ALA A CA 1
ATOM 670 C C . ALA A 1 88 ? -9.668 -8.467 2.755 1.00 93.44 88 ALA A C 1
ATOM 672 O O . ALA A 1 88 ? -9.187 -9.054 3.723 1.00 93.44 88 ALA A O 1
ATOM 673 N N . GLY A 1 89 ? -10.479 -7.414 2.895 1.00 96.44 89 GLY A N 1
ATOM 674 C CA . GLY A 1 89 ? -10.936 -6.907 4.189 1.00 96.44 89 GLY A CA 1
ATOM 675 C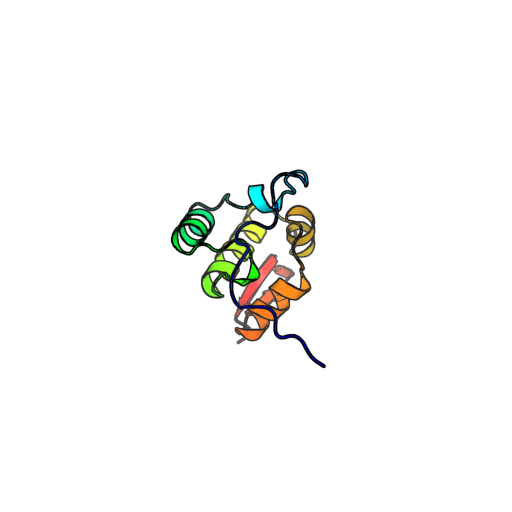 C . GLY A 1 89 ? -9.939 -5.990 4.894 1.00 96.44 89 GLY A C 1
ATOM 676 O O . GLY A 1 89 ? -9.937 -5.933 6.120 1.00 96.44 89 GLY A O 1
ATOM 677 N N . TYR A 1 90 ? -9.078 -5.281 4.160 1.00 96.56 90 TYR A N 1
ATOM 678 C CA . TYR A 1 90 ? -8.176 -4.276 4.726 1.00 96.56 90 TYR A CA 1
ATOM 679 C C . TYR A 1 90 ? -8.485 -2.873 4.211 1.00 96.56 90 TYR A C 1
ATOM 681 O O . TYR A 1 90 ? -8.706 -2.656 3.024 1.00 96.56 90 TYR A O 1
ATOM 689 N N . LYS A 1 91 ? -8.402 -1.886 5.097 1.00 96.88 91 LYS A N 1
ATOM 690 C CA . LYS A 1 91 ? -8.618 -0.476 4.783 1.00 96.88 91 LYS A CA 1
ATOM 691 C C . LYS A 1 91 ? -7.426 0.360 5.214 1.00 96.88 91 LYS A C 1
ATOM 693 O O . LYS A 1 91 ? -6.887 0.178 6.307 1.00 96.88 91 LYS A O 1
ATOM 698 N N . TYR A 1 92 ? -7.030 1.301 4.364 1.00 96.88 92 TYR A N 1
ATOM 699 C CA . TYR A 1 92 ? -6.007 2.279 4.706 1.00 96.88 92 TYR A CA 1
ATOM 700 C C . TYR A 1 92 ? -6.539 3.276 5.745 1.00 96.88 92 TYR A C 1
ATOM 702 O O . TYR A 1 92 ? -7.578 3.911 5.553 1.00 96.88 92 TYR A O 1
ATOM 710 N N . VAL A 1 93 ? -5.824 3.413 6.863 1.00 96.19 93 VAL A N 1
ATOM 711 C CA . VAL A 1 93 ? -6.153 4.332 7.954 1.00 96.19 93 VAL A CA 1
ATOM 712 C C . VAL A 1 93 ? -5.097 5.427 8.020 1.00 96.19 93 VAL A C 1
ATOM 714 O O . VAL A 1 93 ? -4.038 5.253 8.626 1.00 96.19 93 VAL A O 1
ATOM 717 N N . THR A 1 94 ? -5.422 6.585 7.441 1.00 94.69 94 THR A N 1
ATOM 718 C CA . THR A 1 94 ? -4.538 7.761 7.333 1.00 94.69 94 THR A CA 1
ATOM 719 C C . THR A 1 94 ? -3.936 8.184 8.671 1.00 94.69 94 THR A C 1
ATOM 721 O O . THR A 1 94 ? -2.741 8.438 8.752 1.00 94.69 94 THR A O 1
ATOM 724 N N . LYS A 1 95 ? -4.728 8.164 9.753 1.00 94.81 95 LYS A N 1
ATOM 725 C CA . LYS A 1 95 ? -4.274 8.497 11.117 1.00 94.81 95 LYS A CA 1
ATOM 726 C C . LYS A 1 95 ? -3.068 7.670 11.582 1.00 94.81 95 LYS A C 1
ATOM 728 O O . LYS A 1 95 ? -2.268 8.160 12.369 1.00 94.81 95 LYS A O 1
ATOM 733 N N . PHE A 1 96 ? -2.973 6.415 11.149 1.00 94.81 96 PHE A N 1
ATOM 734 C CA . PHE A 1 96 ? -1.880 5.514 11.523 1.00 94.81 96 PHE A CA 1
ATOM 735 C C . PHE A 1 96 ? -0.889 5.284 10.382 1.00 94.81 96 PHE A C 1
ATOM 737 O O . PHE A 1 96 ? 0.066 4.541 10.584 1.00 94.81 96 PHE A O 1
ATOM 744 N N . ASN A 1 97 ? -1.139 5.878 9.210 1.00 96.38 97 ASN A N 1
ATOM 745 C CA . ASN A 1 97 ? -0.409 5.628 7.972 1.00 96.38 97 ASN A CA 1
ATOM 746 C C . ASN A 1 97 ? -0.237 4.122 7.686 1.00 96.38 97 ASN A C 1
ATOM 748 O O . ASN A 1 97 ? 0.856 3.649 7.410 1.00 96.38 97 ASN A O 1
ATOM 752 N N . GLN A 1 98 ? -1.301 3.330 7.854 1.00 95.56 98 GLN A N 1
ATOM 753 C CA . GLN A 1 98 ? -1.242 1.864 7.756 1.00 95.56 98 GLN A CA 1
ATOM 754 C C . GLN A 1 98 ? -2.574 1.282 7.286 1.00 95.56 98 GLN A C 1
ATOM 756 O O . GLN A 1 98 ? -3.640 1.811 7.605 1.00 95.56 98 GLN A O 1
ATOM 761 N N . PHE A 1 99 ? -2.522 0.142 6.603 1.00 96.62 99 PHE A N 1
ATOM 762 C CA . PHE A 1 99 ? -3.677 -0.713 6.354 1.00 96.62 99 PHE A CA 1
ATOM 763 C C . PHE A 1 99 ? -4.008 -1.554 7.590 1.00 96.62 99 PHE A C 1
ATOM 765 O O . PHE A 1 99 ? -3.131 -2.198 8.173 1.00 96.62 99 PHE A O 1
ATOM 772 N N . LYS A 1 100 ? -5.286 -1.574 7.972 1.00 96.06 100 LYS A N 1
ATOM 773 C CA . LYS A 1 100 ? -5.828 -2.359 9.091 1.00 96.06 100 LYS A CA 1
ATOM 774 C C . LYS A 1 100 ? -7.020 -3.184 8.628 1.00 96.06 100 LYS A C 1
ATOM 776 O O . LYS A 1 100 ? -7.637 -2.838 7.627 1.00 96.06 100 LYS A O 1
ATOM 781 N N . ALA A 1 101 ? -7.315 -4.270 9.338 1.00 95.06 101 ALA A N 1
ATOM 782 C CA . ALA A 1 101 ? -8.506 -5.065 9.060 1.00 95.06 101 ALA A CA 1
ATOM 783 C C . ALA A 1 101 ? -9.761 -4.188 9.215 1.00 95.06 101 ALA A C 1
ATOM 785 O O . ALA A 1 101 ? -9.905 -3.491 10.221 1.00 95.06 101 ALA A O 1
ATOM 786 N N . ASP A 1 102 ? -10.619 -4.205 8.200 1.00 89.50 102 ASP A N 1
ATOM 787 C CA . ASP A 1 102 ? -11.948 -3.595 8.193 1.00 89.50 102 ASP A CA 1
ATOM 788 C C . ASP A 1 102 ? -12.892 -4.617 8.847 1.00 89.50 102 ASP A C 1
ATOM 790 O O . ASP A 1 102 ? -13.505 -5.448 8.179 1.00 89.50 102 ASP A O 1
ATOM 794 N N . THR A 1 103 ? -12.838 -4.672 10.182 1.00 67.56 103 THR A N 1
ATOM 795 C CA . THR A 1 103 ? -13.724 -5.488 11.033 1.00 67.56 103 THR A CA 1
ATOM 796 C C . THR A 1 103 ? -15.031 -4.762 11.298 1.00 67.56 103 THR A C 1
ATOM 798 O O . THR A 1 103 ? -14.974 -3.535 11.541 1.00 67.56 103 THR A O 1
#

InterPro domains:
  IPR025346 Protein of unknown function DUF4250 [PF14056] (51-99)

Secondary structure (DSSP, 8-state):
--PPPPS--------SSS---GGGTT--SHHHHHHHHHHT--SGGGS-HHHHHHHHHHHHHHT-SSHHHHHHHHT--HHHHHHHHHHTTEEEEGGGTEEEE--

pLDDT: mean 71.05, std 22.58, range [33.81, 96.88]

Foldseek 3Di:
DDDDDDPDDDDDPDPPPDPDDCLVVLCPPVVVVVVCVVVVNSDPLPDDLVVLQVSQQVCQVPPDLALVRVCVNNVHDSCSSQVVNVVVQWHQDNVSRHIDGND

Sequence (103 aa):
MRVCLPKGAGRTSNWIERGEGRAAQLARTVLAARLMASRGLDTWEELTVPILLSIINMNLRDKYASLTELCNAEDVSEEGIADKLKAAGYKYVTKFNQFKADT

Organism: Emiliania huxleyi (NCBI:txid2903)

Radius of gyration: 17.43 Å; chains: 1; bounding box: 30×32×57 Å